Protein AF-A0A6A5VWK5-F1 (afdb_monomer_lite)

InterPro domains:
  IPR025676 Clr5 domain [PF14420] (45-96)

Radius of gyration: 34.52 Å; chains: 1; bounding bo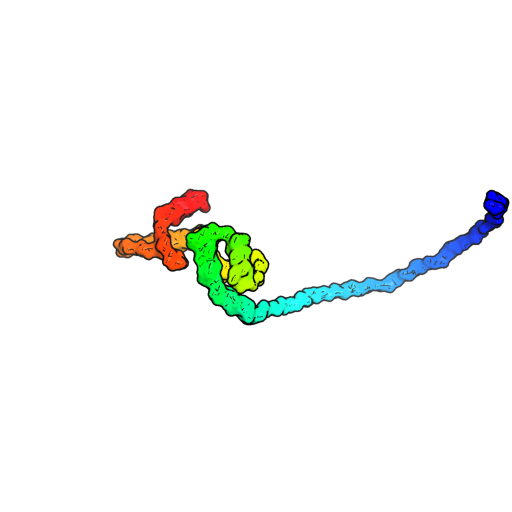x: 112×46×47 Å

Organism: NCBI:txid1392246

pLDDT: mean 76.25, std 20.93, range [29.39, 95.81]

Secondary structure (DSSP, 8-state):
------------------------------------PPPPHHHHHHHHHHHHHHHIIIIIS---HHHHHHHHHHHH-----HHHHHHHHHHTT--SS--HHHHHHHHHHHHHHHHTT-----EETTEE--HHHHHHHHHH--

Structure (mmCIF, N/CA/C/O backbone):
data_AF-A0A6A5VWK5-F1
#
_entry.id   AF-A0A6A5VWK5-F1
#
loop_
_atom_site.group_PDB
_atom_site.id
_atom_site.type_symbol
_atom_site.label_atom_id
_atom_site.label_alt_id
_atom_site.label_comp_id
_atom_site.label_asym_id
_atom_site.label_entity_id
_atom_site.label_seq_id
_atom_site.pdbx_PDB_ins_code
_atom_site.Cartn_x
_atom_site.Cartn_y
_atom_site.Cartn_z
_atom_site.occupancy
_atom_site.B_iso_or_equiv
_atom_site.auth_seq_id
_atom_site.auth_comp_id
_atom_site.auth_asym_id
_atom_site.auth_atom_id
_atom_site.pdbx_PDB_model_num
ATOM 1 N N . MET A 1 1 ? 81.342 -21.961 -24.469 1.00 43.97 1 MET A N 1
ATOM 2 C CA . MET A 1 1 ? 80.306 -21.025 -23.976 1.00 43.97 1 MET A CA 1
ATOM 3 C C . MET A 1 1 ? 79.461 -21.817 -22.991 1.00 43.97 1 MET A C 1
ATOM 5 O O . MET A 1 1 ? 78.724 -22.669 -23.454 1.00 43.97 1 MET A O 1
ATOM 9 N N . TYR A 1 2 ? 79.630 -21.759 -21.672 1.00 49.50 2 TYR A N 1
ATOM 10 C CA . TYR A 1 2 ? 80.018 -20.685 -20.745 1.00 49.50 2 TYR A CA 1
ATOM 11 C C . TYR A 1 2 ? 80.928 -21.205 -19.618 1.00 49.50 2 TYR A C 1
ATOM 13 O O . TYR A 1 2 ? 80.778 -22.358 -19.243 1.00 49.50 2 TYR A O 1
ATOM 21 N N . GLN A 1 3 ? 81.783 -20.330 -19.080 1.00 37.50 3 GLN A N 1
ATOM 22 C CA . GLN A 1 3 ? 82.262 -20.198 -17.684 1.00 37.50 3 GLN A CA 1
ATOM 23 C C . GLN A 1 3 ? 83.393 -19.147 -17.725 1.00 37.50 3 GLN A C 1
ATOM 25 O O . GLN A 1 3 ? 84.125 -19.118 -18.710 1.00 37.50 3 GLN A O 1
ATOM 30 N N . ASP A 1 4 ? 83.681 -18.292 -16.754 1.00 41.03 4 ASP A N 1
ATOM 31 C CA . ASP A 1 4 ? 82.997 -17.677 -15.612 1.00 41.03 4 ASP A CA 1
ATOM 32 C C . ASP A 1 4 ? 83.948 -16.541 -15.150 1.00 41.03 4 ASP A C 1
ATOM 34 O O . ASP A 1 4 ? 85.126 -16.550 -15.505 1.00 41.03 4 ASP A O 1
ATOM 38 N N . GLU A 1 5 ? 83.427 -15.598 -14.368 1.00 36.94 5 GLU A N 1
ATOM 39 C CA . GLU A 1 5 ? 84.128 -14.793 -13.357 1.00 36.94 5 GLU A CA 1
ATOM 40 C C . GLU A 1 5 ? 85.420 -14.008 -13.687 1.00 36.94 5 GLU A C 1
ATOM 42 O O . GLU A 1 5 ? 86.532 -14.527 -13.737 1.00 36.94 5 GLU A O 1
ATOM 47 N N . SER A 1 6 ? 85.307 -12.676 -13.613 1.00 38.78 6 SER A N 1
ATOM 48 C CA . SER A 1 6 ? 86.269 -11.892 -12.824 1.00 38.78 6 SER A CA 1
ATOM 49 C C . SER A 1 6 ? 85.577 -10.703 -12.147 1.00 38.78 6 SER A C 1
ATOM 51 O O . SER A 1 6 ? 85.239 -9.702 -12.780 1.00 38.78 6 SER A O 1
ATOM 53 N N . GLN A 1 7 ? 85.361 -10.847 -10.843 1.00 38.12 7 GLN A N 1
ATOM 54 C CA . GLN A 1 7 ? 84.978 -9.810 -9.885 1.00 38.12 7 GLN A CA 1
ATOM 55 C C . GLN A 1 7 ? 86.160 -8.873 -9.584 1.00 38.12 7 GLN A C 1
ATOM 57 O O . GLN A 1 7 ? 87.270 -9.364 -9.399 1.00 38.12 7 GLN A O 1
ATOM 62 N N . ASN A 1 8 ? 85.909 -7.564 -9.457 1.00 31.33 8 ASN A N 1
ATOM 63 C CA . ASN A 1 8 ? 86.275 -6.694 -8.312 1.00 31.33 8 ASN A CA 1
ATOM 64 C C . ASN A 1 8 ? 86.133 -5.220 -8.734 1.00 31.33 8 ASN A C 1
ATOM 66 O O . ASN A 1 8 ? 86.762 -4.783 -9.688 1.00 31.33 8 ASN A O 1
ATOM 70 N N . SER A 1 9 ? 85.153 -4.495 -8.196 1.00 35.88 9 SER A N 1
ATOM 71 C CA . SER A 1 9 ? 85.221 -3.700 -6.955 1.00 35.88 9 SER A CA 1
ATOM 72 C C . SER A 1 9 ? 85.8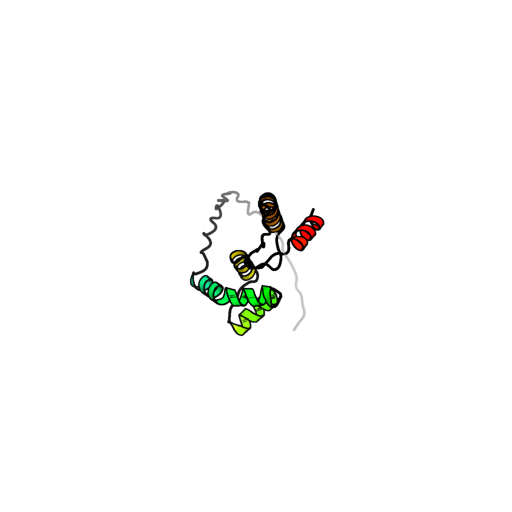51 -2.320 -7.167 1.00 35.88 9 SER A C 1
ATOM 74 O O . SER A 1 9 ? 86.927 -2.201 -7.736 1.00 35.88 9 SER A O 1
ATOM 76 N N . ILE A 1 10 ? 85.146 -1.272 -6.727 1.00 32.56 10 ILE A N 1
ATOM 77 C CA . ILE A 1 10 ? 85.652 -0.169 -5.894 1.00 32.56 10 ILE A CA 1
ATOM 78 C C . ILE A 1 10 ? 84.467 0.738 -5.511 1.00 32.56 10 ILE A C 1
ATOM 80 O O . ILE A 1 10 ? 83.496 0.902 -6.243 1.00 32.56 10 ILE A O 1
ATOM 84 N N . LEU A 1 11 ? 84.560 1.209 -4.273 1.00 30.64 11 LEU A N 1
ATOM 85 C CA . LEU A 1 11 ? 83.574 1.808 -3.378 1.00 30.64 11 LEU A CA 1
ATOM 86 C C . LEU A 1 11 ? 83.346 3.325 -3.558 1.00 30.64 11 LEU A C 1
ATOM 88 O O . LEU A 1 11 ? 84.231 4.013 -4.055 1.00 30.64 11 LEU A O 1
ATOM 92 N N . ARG A 1 12 ? 82.274 3.795 -2.878 1.00 31.12 12 ARG A N 1
ATOM 93 C CA . ARG A 1 12 ? 82.078 5.121 -2.222 1.00 31.12 12 ARG A CA 1
ATOM 94 C C . ARG A 1 12 ? 81.728 6.289 -3.166 1.00 31.12 12 ARG A C 1
ATOM 96 O O . ARG A 1 12 ? 82.173 6.320 -4.295 1.00 31.12 12 ARG A O 1
ATOM 103 N N . GLU A 1 13 ? 80.894 7.267 -2.807 1.00 31.06 13 GLU A N 1
ATOM 104 C CA . GLU A 1 13 ? 80.589 7.860 -1.499 1.00 31.06 13 GLU A CA 1
ATOM 105 C C . GLU A 1 13 ? 79.343 8.774 -1.603 1.00 31.06 13 GLU A C 1
ATOM 107 O O . GLU A 1 13 ? 79.024 9.245 -2.689 1.00 31.06 13 GLU A O 1
ATOM 112 N N . SER A 1 14 ? 78.712 9.022 -0.446 1.00 29.39 14 SER A N 1
ATOM 113 C CA . SER A 1 14 ? 78.008 10.243 0.013 1.00 29.39 14 SER A CA 1
ATOM 114 C C . SER A 1 14 ? 76.926 10.907 -0.858 1.00 29.39 14 SER A C 1
ATOM 116 O O . SER A 1 14 ? 77.153 11.310 -1.987 1.00 29.39 14 SER A O 1
ATOM 118 N N . SER A 1 15 ? 75.676 10.963 -0.391 1.00 36.78 15 SER A N 1
ATOM 119 C CA . SER A 1 15 ? 75.113 11.885 0.624 1.00 36.78 15 SER A CA 1
ATOM 120 C C . SER A 1 15 ? 74.707 13.236 0.028 1.00 36.78 15 SER A C 1
ATOM 122 O O . SER A 1 15 ? 75.434 13.832 -0.753 1.00 36.78 15 SER A O 1
ATOM 124 N N . ASP A 1 16 ? 73.539 13.692 0.477 1.00 37.72 16 ASP A N 1
ATOM 125 C CA . ASP A 1 16 ? 73.025 15.061 0.399 1.00 37.72 16 ASP A CA 1
ATOM 126 C C . ASP A 1 16 ? 72.266 15.434 -0.883 1.00 37.72 16 ASP A C 1
ATOM 128 O O . ASP A 1 16 ? 72.790 16.014 -1.827 1.00 37.72 16 ASP A O 1
ATOM 132 N N . ASN A 1 17 ? 70.946 15.225 -0.856 1.00 37.03 17 ASN A N 1
ATOM 133 C CA . ASN A 1 17 ? 70.060 16.282 -1.331 1.00 37.03 17 ASN A CA 1
ATOM 134 C C . ASN A 1 17 ? 68.872 16.442 -0.388 1.00 37.03 17 ASN A C 1
ATOM 136 O O . ASN A 1 17 ? 68.052 15.547 -0.184 1.00 37.03 17 ASN A O 1
ATOM 140 N N . ALA A 1 18 ? 68.885 17.606 0.246 1.00 41.66 18 ALA A N 1
ATOM 141 C CA . ALA A 1 18 ? 68.068 18.014 1.357 1.00 41.66 18 ALA A CA 1
ATOM 142 C C . ALA A 1 18 ? 66.607 18.266 0.963 1.00 41.66 18 ALA A C 1
ATOM 144 O O . ALA A 1 18 ? 66.292 18.814 -0.090 1.00 41.66 18 ALA A O 1
ATOM 145 N N . PHE A 1 19 ? 65.733 17.879 1.887 1.00 31.83 19 PHE A N 1
ATOM 146 C CA . PHE A 1 19 ? 64.635 18.679 2.423 1.00 31.83 19 PHE A CA 1
ATOM 147 C C . PHE A 1 19 ? 64.424 20.061 1.760 1.00 31.83 19 PHE A C 1
ATOM 149 O O . PHE A 1 19 ? 65.177 20.999 2.019 1.00 31.83 19 PHE A O 1
ATOM 156 N N . ILE A 1 20 ? 63.341 20.206 0.986 1.00 45.16 20 ILE A N 1
ATOM 157 C CA . ILE A 1 20 ? 62.641 21.489 0.846 1.00 45.16 20 ILE A CA 1
ATOM 158 C C . ILE A 1 20 ? 61.221 21.328 1.384 1.00 45.16 20 ILE A C 1
ATOM 160 O O . ILE A 1 20 ? 60.452 20.458 0.974 1.00 45.16 20 ILE A O 1
ATOM 164 N N . ASP A 1 21 ? 60.961 22.188 2.356 1.00 36.59 21 ASP A N 1
ATOM 165 C CA . ASP A 1 21 ? 59.770 22.365 3.163 1.00 36.59 21 ASP A CA 1
ATOM 166 C C . ASP A 1 21 ? 58.717 23.233 2.445 1.00 36.59 21 ASP A C 1
ATOM 168 O O . ASP A 1 21 ? 59.028 23.991 1.528 1.00 36.59 21 ASP A O 1
ATOM 172 N N . ALA A 1 22 ? 57.495 23.180 2.976 1.00 41.53 22 ALA A N 1
ATOM 173 C CA . ALA A 1 22 ? 56.416 24.162 2.855 1.00 41.53 22 ALA A CA 1
ATOM 174 C C . ALA A 1 22 ? 55.750 24.395 1.476 1.00 41.53 22 ALA A C 1
ATOM 176 O O . ALA A 1 22 ? 56.233 25.127 0.620 1.00 41.53 22 ALA A O 1
ATOM 177 N N . GLN A 1 23 ? 54.488 23.968 1.346 1.00 45.59 23 GLN A N 1
ATOM 178 C CA . GLN A 1 23 ? 53.357 24.822 1.743 1.00 45.59 23 GLN A CA 1
ATOM 179 C C . GLN A 1 23 ? 52.028 24.051 1.742 1.00 45.59 23 GLN A C 1
ATOM 181 O O . GLN A 1 23 ? 51.582 23.480 0.749 1.00 45.59 23 GLN A O 1
ATOM 186 N N . GLN A 1 24 ? 51.369 24.090 2.898 1.00 49.81 24 GLN A N 1
ATOM 187 C CA . GLN A 1 24 ? 49.964 23.759 3.081 1.00 49.81 24 GLN A CA 1
ATOM 188 C C . GLN A 1 24 ? 49.100 24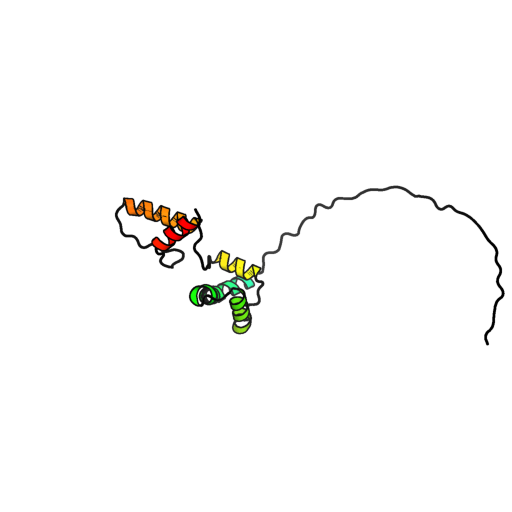.843 2.441 1.00 49.81 24 GLN A C 1
ATOM 190 O O . GLN A 1 24 ? 49.152 25.978 2.899 1.00 49.81 24 GLN A O 1
ATOM 195 N N . GLN A 1 25 ? 48.231 24.470 1.498 1.00 45.53 25 GLN A N 1
ATOM 196 C CA . GLN A 1 25 ? 46.891 25.055 1.359 1.00 45.53 25 GLN A CA 1
ATOM 197 C C . GLN A 1 25 ? 45.905 23.967 0.912 1.00 45.53 25 GLN A C 1
ATOM 199 O O . GLN A 1 25 ? 45.576 23.821 -0.262 1.00 45.53 25 GLN A O 1
ATOM 204 N N . ASN A 1 26 ? 45.413 23.186 1.878 1.00 41.62 26 ASN A N 1
ATOM 205 C CA . ASN A 1 26 ? 44.210 22.375 1.696 1.00 41.62 26 ASN A CA 1
ATOM 206 C C . ASN A 1 26 ? 43.005 23.325 1.634 1.00 41.62 26 ASN A C 1
ATOM 208 O O . ASN A 1 26 ? 42.374 23.630 2.648 1.00 41.62 26 ASN A O 1
ATOM 212 N N . VAL A 1 27 ? 42.692 23.816 0.433 1.00 51.41 27 VAL A N 1
ATOM 213 C CA . VAL A 1 27 ? 41.413 24.469 0.156 1.00 51.41 27 VAL A CA 1
ATOM 214 C C . VAL A 1 27 ? 40.343 23.391 0.292 1.00 51.41 27 VAL A C 1
ATOM 216 O O . VAL A 1 27 ? 40.151 22.553 -0.587 1.00 51.41 27 VAL A O 1
ATOM 219 N N . THR A 1 28 ? 39.667 23.375 1.437 1.00 52.34 28 THR A N 1
ATOM 220 C CA . THR A 1 28 ? 38.472 22.561 1.652 1.00 52.34 28 THR A CA 1
ATOM 221 C C . THR A 1 28 ? 37.385 23.071 0.716 1.00 52.34 28 THR A C 1
ATOM 223 O O . THR A 1 28 ? 36.614 23.976 1.035 1.00 52.34 28 THR A O 1
ATOM 226 N N . THR A 1 29 ? 37.324 22.494 -0.482 1.00 55.81 29 THR A N 1
ATOM 227 C CA . THR A 1 29 ? 36.184 22.667 -1.371 1.00 55.81 29 THR A CA 1
ATOM 228 C C . THR A 1 29 ? 34.958 22.150 -0.623 1.00 55.81 29 THR A C 1
ATOM 230 O O . THR A 1 29 ? 34.810 20.959 -0.332 1.00 55.81 29 THR A O 1
ATOM 233 N N . ARG A 1 30 ? 34.071 23.071 -0.231 1.00 53.81 30 ARG A N 1
ATOM 234 C CA . ARG A 1 30 ? 32.718 22.705 0.183 1.00 53.81 30 ARG A CA 1
ATOM 235 C C . ARG A 1 30 ? 32.142 21.919 -0.988 1.00 53.81 30 ARG A C 1
ATOM 237 O O . ARG A 1 30 ? 32.017 22.457 -2.082 1.00 53.81 30 ARG A O 1
ATOM 244 N N . ARG A 1 31 ? 31.884 20.627 -0.783 1.00 51.09 31 ARG A N 1
ATOM 245 C CA . ARG A 1 31 ? 31.278 19.759 -1.795 1.00 51.09 31 ARG A CA 1
ATOM 246 C C . ARG A 1 31 ? 29.874 20.279 -2.085 1.00 51.09 31 ARG A C 1
ATOM 248 O O . ARG A 1 31 ? 28.921 19.874 -1.424 1.00 51.09 31 ARG A O 1
ATOM 255 N N . ASP A 1 32 ? 29.760 21.168 -3.063 1.00 59.44 32 ASP A N 1
ATOM 256 C CA . ASP A 1 32 ? 28.507 21.449 -3.744 1.00 59.44 32 ASP A CA 1
ATOM 257 C C . ASP A 1 32 ? 28.066 20.151 -4.414 1.00 59.44 32 ASP A C 1
ATOM 259 O O . ASP A 1 32 ? 28.529 19.763 -5.486 1.00 59.44 32 ASP A O 1
ATOM 263 N N . THR A 1 33 ? 27.202 19.404 -3.731 1.00 64.56 33 THR A N 1
ATOM 264 C CA . THR A 1 33 ? 26.542 18.261 -4.349 1.00 64.56 33 THR A CA 1
ATOM 265 C C . THR A 1 33 ? 25.616 18.806 -5.434 1.00 64.56 33 THR A C 1
ATOM 267 O O . THR A 1 33 ? 24.718 19.589 -5.101 1.00 64.56 33 THR A O 1
ATOM 270 N N . PRO A 1 34 ? 25.770 18.410 -6.710 1.00 60.00 34 PRO A N 1
ATOM 271 C CA . PRO A 1 34 ? 24.881 18.879 -7.756 1.00 60.00 34 PRO A CA 1
ATOM 272 C C . PRO A 1 34 ? 23.442 18.498 -7.405 1.00 60.00 34 PRO A C 1
ATOM 274 O O . PRO A 1 34 ? 23.142 17.366 -7.010 1.00 60.00 34 PRO A O 1
ATOM 277 N N . LYS A 1 35 ? 22.545 19.478 -7.529 1.00 59.34 35 LYS A N 1
ATOM 278 C CA . LYS A 1 35 ? 21.109 19.344 -7.275 1.00 59.34 35 LYS A CA 1
ATOM 279 C C . LYS A 1 35 ? 20.587 18.181 -8.125 1.00 59.34 35 LYS A C 1
ATOM 281 O O . LYS A 1 35 ? 20.512 18.286 -9.345 1.00 59.34 35 LYS A O 1
ATOM 286 N N . ARG A 1 36 ? 20.286 17.048 -7.480 1.00 62.31 36 ARG A N 1
ATOM 287 C CA . ARG A 1 36 ? 19.893 15.786 -8.127 1.00 62.31 36 ARG A CA 1
ATOM 288 C C . ARG A 1 36 ? 18.742 16.047 -9.105 1.00 62.31 36 ARG A C 1
ATOM 290 O O . ARG A 1 36 ? 17.619 16.312 -8.671 1.00 62.31 36 ARG A O 1
ATOM 297 N N . GLN A 1 37 ? 19.031 16.008 -10.407 1.00 64.62 37 GLN A N 1
ATOM 298 C CA . GLN A 1 37 ? 18.024 16.230 -11.442 1.00 64.62 37 GLN A CA 1
ATOM 299 C C . GLN A 1 37 ? 16.894 15.211 -11.249 1.00 64.62 37 GLN A C 1
ATOM 301 O O . GLN A 1 37 ? 17.130 14.014 -11.056 1.00 64.62 37 GLN A O 1
ATOM 306 N N . ARG A 1 38 ? 15.654 15.708 -11.192 1.00 64.25 38 ARG A N 1
ATOM 307 C CA . ARG A 1 38 ? 14.471 14.861 -11.010 1.00 64.25 38 ARG A CA 1
ATOM 308 C C . ARG A 1 38 ? 14.354 13.936 -12.220 1.00 64.25 38 ARG A C 1
ATOM 310 O O . ARG A 1 38 ? 14.576 14.374 -13.344 1.00 64.25 38 ARG A O 1
ATOM 317 N N . ALA A 1 39 ? 14.009 12.671 -11.977 1.00 63.94 39 ALA A N 1
ATOM 318 C CA . ALA A 1 39 ? 13.800 11.703 -13.048 1.00 63.94 39 ALA A CA 1
ATOM 319 C C . ALA A 1 39 ? 12.820 12.269 -14.100 1.00 63.94 39 ALA A C 1
ATOM 321 O O . ALA A 1 39 ? 11.867 12.960 -13.720 1.00 63.94 39 ALA A O 1
ATOM 322 N N . PRO A 1 40 ? 13.040 12.000 -15.397 1.00 64.81 40 PRO A N 1
ATOM 323 C CA . PRO A 1 40 ? 12.225 12.562 -16.467 1.00 64.81 40 PRO A CA 1
ATOM 324 C C . PRO A 1 40 ? 10.744 12.200 -16.295 1.00 64.81 40 PRO A C 1
ATOM 326 O O . PRO A 1 40 ? 10.405 11.080 -15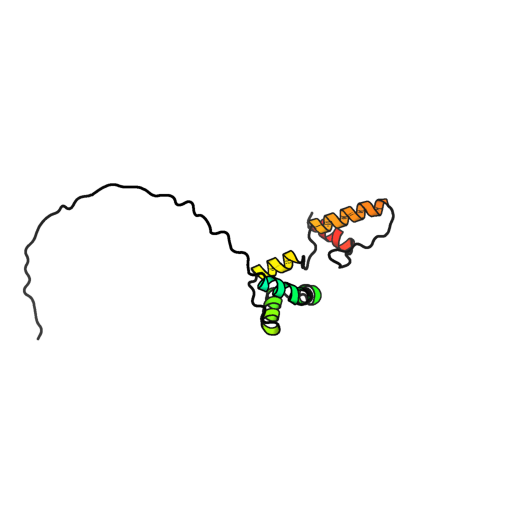.909 1.00 64.81 40 PRO A O 1
ATOM 329 N N . LYS A 1 41 ? 9.853 13.147 -16.622 1.00 62.62 41 LYS A N 1
ATOM 330 C CA . LYS A 1 41 ? 8.387 13.029 -16.481 1.00 62.62 41 LYS A CA 1
ATOM 331 C C . LYS A 1 41 ? 7.817 11.783 -17.179 1.00 62.62 41 LYS A C 1
ATOM 333 O O . LYS A 1 41 ? 6.915 11.151 -16.640 1.00 62.62 41 LYS A O 1
ATOM 338 N N . ARG A 1 42 ? 8.427 11.381 -18.303 1.00 60.69 42 ARG A N 1
ATOM 339 C CA . ARG A 1 42 ? 8.103 10.165 -19.073 1.00 60.69 42 ARG A CA 1
ATOM 340 C C . ARG A 1 42 ? 8.139 8.889 -18.222 1.00 60.69 42 ARG A C 1
ATOM 342 O O . ARG A 1 42 ? 7.297 8.018 -18.394 1.00 60.69 42 ARG A O 1
ATOM 349 N N . ASN A 1 43 ? 9.050 8.800 -17.250 1.00 77.00 43 ASN A N 1
ATOM 350 C CA . ASN A 1 43 ? 9.118 7.629 -16.376 1.00 77.00 43 ASN A CA 1
ATOM 351 C C . ASN A 1 43 ? 7.925 7.577 -15.416 1.00 77.00 43 ASN A C 1
ATOM 353 O O . ASN A 1 43 ? 7.478 6.490 -15.078 1.00 77.00 43 ASN A O 1
ATOM 357 N N . GLN A 1 44 ? 7.401 8.726 -14.972 1.00 85.44 44 GLN A N 1
ATOM 358 C CA . GLN A 1 44 ? 6.292 8.769 -14.015 1.00 85.44 44 GLN A CA 1
ATOM 359 C C . GLN A 1 44 ? 4.962 8.341 -14.643 1.00 85.44 44 GLN A C 1
ATOM 361 O O . GLN A 1 44 ? 4.216 7.600 -14.010 1.00 85.44 44 GLN A O 1
ATOM 366 N N . GLU A 1 45 ? 4.694 8.770 -15.873 1.00 88.75 45 GLU A N 1
ATOM 367 C CA . GLU A 1 45 ? 3.507 8.363 -16.634 1.00 88.75 45 GLU A CA 1
ATOM 368 C C . GLU A 1 45 ? 3.481 6.847 -16.854 1.00 88.75 45 GLU A C 1
ATOM 370 O O . GLU A 1 45 ? 2.464 6.196 -16.627 1.00 88.75 45 GLU A O 1
ATOM 375 N N . PHE A 1 46 ? 4.641 6.264 -17.166 1.00 89.00 46 PHE A N 1
ATOM 376 C CA . PHE A 1 46 ? 4.781 4.823 -17.334 1.00 89.00 46 PHE A CA 1
ATOM 377 C C . PHE A 1 46 ? 4.486 4.041 -16.038 1.00 89.00 46 PHE A C 1
ATOM 379 O O . PHE A 1 46 ? 3.841 2.994 -16.083 1.00 89.00 46 PHE A O 1
ATOM 386 N N . TRP A 1 47 ? 4.868 4.564 -14.864 1.00 92.56 47 TRP A N 1
ATOM 387 C CA . TRP A 1 47 ? 4.457 3.980 -13.577 1.00 92.56 47 TRP A CA 1
ATOM 388 C C . TRP A 1 47 ? 2.949 4.088 -13.349 1.00 92.56 47 TRP A C 1
ATOM 390 O O . TRP A 1 47 ? 2.332 3.142 -12.869 1.00 92.56 47 TRP A O 1
ATOM 400 N N . GLU A 1 48 ? 2.351 5.234 -13.665 1.00 93.19 48 GLU A N 1
ATOM 401 C CA . GLU A 1 48 ? 0.923 5.476 -13.440 1.00 93.19 48 GLU A CA 1
ATOM 402 C C . GLU A 1 48 ? 0.042 4.600 -14.330 1.00 93.19 48 GLU A C 1
ATOM 404 O O . GLU A 1 48 ? -0.926 4.029 -13.831 1.00 93.19 48 GLU A O 1
ATOM 409 N N . GLN A 1 49 ? 0.438 4.390 -15.588 1.00 94.31 49 GLN A N 1
ATOM 410 C CA . GLN A 1 49 ? -0.223 3.461 -16.506 1.00 94.31 49 GLN A CA 1
ATOM 411 C C . GLN A 1 49 ? -0.286 2.032 -15.946 1.00 94.31 49 GLN A C 1
ATOM 413 O O . GLN A 1 49 ? -1.286 1.335 -16.106 1.00 94.31 49 GLN A O 1
ATOM 418 N N . HIS A 1 50 ? 0.768 1.602 -15.252 1.00 94.62 50 HIS A N 1
ATOM 419 C CA . HIS A 1 50 ? 0.887 0.243 -14.726 1.00 94.62 50 HIS A CA 1
ATOM 420 C C . HIS A 1 50 ? 0.494 0.107 -13.251 1.00 94.62 50 HIS A C 1
ATOM 422 O O . HIS A 1 50 ? 0.549 -0.995 -12.699 1.00 94.62 50 HIS A O 1
ATOM 428 N N . ARG A 1 51 ? 0.063 1.197 -12.603 1.00 94.75 51 ARG A N 1
ATOM 429 C CA . ARG A 1 51 ? -0.315 1.203 -11.185 1.00 94.75 51 ARG A CA 1
ATOM 430 C C . ARG A 1 51 ? -1.329 0.109 -10.861 1.00 94.75 51 ARG A C 1
ATOM 432 O O . ARG A 1 51 ? -1.113 -0.641 -9.917 1.00 94.75 51 ARG A O 1
ATOM 439 N N . SER A 1 52 ? -2.410 0.016 -11.634 1.00 94.25 52 SER A N 1
ATOM 440 C CA . SER A 1 52 ? -3.504 -0.928 -11.376 1.00 94.25 52 SER A CA 1
ATOM 441 C C . SER A 1 52 ? -3.043 -2.384 -11.474 1.00 94.25 52 SER A C 1
ATOM 443 O O . SER A 1 52 ? -3.485 -3.233 -10.706 1.00 94.25 52 SER A O 1
ATOM 445 N N . VAL A 1 53 ? -2.109 -2.673 -12.386 1.00 95.56 53 VAL A N 1
ATOM 446 C CA . VAL A 1 53 ? -1.523 -4.012 -12.539 1.00 95.56 53 VAL A CA 1
ATOM 447 C C . VAL A 1 53 ? -0.655 -4.348 -11.328 1.00 95.56 53 VAL A C 1
ATOM 449 O O . VAL A 1 53 ? -0.817 -5.416 -10.744 1.00 95.56 53 VAL A O 1
ATOM 452 N N . ILE A 1 54 ? 0.206 -3.416 -10.905 1.00 94.88 54 ILE A N 1
ATOM 453 C CA . ILE A 1 54 ? 1.049 -3.570 -9.709 1.00 94.88 54 ILE A CA 1
ATOM 454 C C . ILE A 1 54 ? 0.183 -3.756 -8.454 1.00 94.88 54 ILE A C 1
ATOM 456 O O . ILE A 1 54 ? 0.486 -4.608 -7.620 1.00 94.88 54 ILE A O 1
ATOM 460 N N . GLU A 1 55 ? -0.894 -2.980 -8.319 1.00 94.25 55 GLU A N 1
ATOM 461 C CA . GLU A 1 55 ? -1.835 -3.062 -7.200 1.00 94.25 55 GLU A CA 1
ATOM 462 C C . GLU A 1 55 ? -2.509 -4.433 -7.127 1.00 94.25 55 GLU A C 1
ATOM 464 O O . GLU A 1 55 ? -2.457 -5.071 -6.076 1.00 94.25 55 GLU A O 1
ATOM 469 N N . ARG A 1 56 ? -3.044 -4.916 -8.253 1.00 94.56 56 ARG A N 1
ATOM 470 C CA . ARG A 1 56 ? -3.685 -6.231 -8.361 1.00 94.56 56 ARG A CA 1
ATOM 471 C C . ARG A 1 56 ? -2.719 -7.366 -8.023 1.00 94.56 56 ARG A C 1
ATOM 473 O O . ARG A 1 56 ? -3.023 -8.195 -7.172 1.00 94.56 56 ARG A O 1
ATOM 480 N N . LEU A 1 57 ? -1.532 -7.380 -8.634 1.00 95.31 57 LEU A N 1
ATOM 481 C CA . LEU A 1 57 ? -0.537 -8.433 -8.391 1.00 95.31 57 LEU A CA 1
ATOM 482 C C . LEU A 1 57 ? -0.098 -8.472 -6.923 1.00 95.31 57 LEU A C 1
ATOM 484 O O . LEU A 1 57 ? 0.085 -9.542 -6.352 1.00 95.31 57 LEU A O 1
ATOM 488 N N . TYR A 1 58 ? 0.078 -7.304 -6.306 1.00 94.44 58 TYR A N 1
ATOM 489 C CA . TYR A 1 58 ? 0.604 -7.218 -4.951 1.00 94.44 58 TYR A CA 1
ATOM 490 C C . TYR A 1 58 ? -0.450 -7.415 -3.856 1.00 94.44 58 TYR A C 1
ATOM 492 O O . TYR A 1 58 ? -0.134 -7.993 -2.819 1.00 94.44 58 TYR A O 1
ATOM 500 N N . LEU A 1 59 ? -1.667 -6.888 -4.026 1.00 90.12 59 LEU A N 1
ATOM 501 C CA . LEU A 1 59 ? -2.715 -6.943 -2.999 1.00 90.12 59 LEU A CA 1
ATOM 502 C C . LEU A 1 59 ? -3.717 -8.071 -3.211 1.00 90.12 59 LEU A C 1
ATOM 504 O O . LEU A 1 59 ? -4.198 -8.610 -2.218 1.00 90.12 59 LEU A O 1
ATOM 508 N N . ASP A 1 60 ? -4.069 -8.375 -4.459 1.00 88.50 60 ASP A N 1
ATOM 509 C CA . ASP A 1 60 ? -5.159 -9.305 -4.762 1.00 88.50 60 ASP A CA 1
ATOM 510 C C . ASP A 1 60 ? -4.620 -10.705 -5.084 1.00 88.50 60 ASP A C 1
ATOM 512 O O . ASP A 1 60 ? -5.197 -11.694 -4.646 1.00 88.50 60 ASP A O 1
ATOM 516 N N . GLU A 1 61 ? -3.474 -10.800 -5.768 1.00 91.19 61 GLU A N 1
ATOM 517 C CA . GLU A 1 61 ? -2.759 -12.071 -5.994 1.00 91.19 61 GLU A CA 1
ATOM 518 C C . GLU A 1 61 ? -1.719 -12.392 -4.900 1.00 91.19 61 GLU A C 1
ATOM 520 O O . GLU A 1 61 ? -1.006 -13.384 -5.005 1.00 91.19 61 GLU A O 1
ATOM 525 N N . ASP A 1 62 ? -1.605 -11.541 -3.872 1.00 91.25 62 ASP A N 1
ATOM 526 C CA . ASP A 1 62 ? -0.669 -11.648 -2.737 1.00 91.25 62 ASP A CA 1
ATOM 527 C C . ASP A 1 62 ? 0.808 -11.905 -3.109 1.00 91.25 62 ASP A C 1
ATOM 529 O O . ASP A 1 62 ? 1.607 -12.353 -2.284 1.00 91.25 62 ASP A O 1
ATOM 533 N N . ARG A 1 63 ? 1.232 -11.542 -4.323 1.00 92.31 63 ARG A N 1
ATOM 534 C CA . ARG A 1 63 ? 2.602 -11.801 -4.784 1.00 92.31 63 ARG A CA 1
ATOM 535 C C . ARG A 1 63 ? 3.642 -11.025 -3.990 1.00 92.31 63 ARG A C 1
ATOM 537 O O . ARG A 1 63 ? 3.384 -9.944 -3.436 1.00 92.31 63 ARG A O 1
ATOM 544 N N . GLU A 1 64 ? 4.852 -11.564 -3.939 1.00 94.06 64 GLU A N 1
ATOM 545 C CA . GLU A 1 64 ? 5.982 -10.838 -3.373 1.00 94.06 64 GLU A CA 1
ATOM 546 C C . GLU A 1 64 ? 6.461 -9.735 -4.315 1.00 94.06 64 GLU A C 1
ATOM 548 O O . GLU A 1 64 ? 6.305 -9.798 -5.532 1.00 94.06 64 GLU A O 1
ATOM 553 N N . LEU A 1 65 ? 7.112 -8.707 -3.761 1.00 94.44 65 LEU A N 1
ATOM 554 C CA . LEU A 1 65 ? 7.595 -7.579 -4.558 1.00 94.44 65 LEU A CA 1
ATOM 555 C C . LEU A 1 65 ? 8.518 -8.019 -5.705 1.00 94.44 65 LEU A C 1
ATOM 557 O O . LEU A 1 65 ? 8.456 -7.443 -6.785 1.00 94.44 65 LEU A O 1
ATOM 561 N N . LYS A 1 66 ? 9.365 -9.026 -5.467 1.00 94.31 66 LYS A N 1
ATOM 562 C CA . LYS A 1 66 ? 10.283 -9.550 -6.480 1.00 94.31 66 LYS A CA 1
ATOM 563 C C . LYS A 1 66 ? 9.521 -10.193 -7.641 1.00 94.31 66 LYS A C 1
ATOM 565 O O . LYS A 1 66 ? 9.809 -9.891 -8.788 1.00 94.31 66 LYS A O 1
ATOM 570 N N . GLU A 1 67 ? 8.497 -10.986 -7.345 1.00 95.38 67 GLU A N 1
ATOM 571 C CA . GLU A 1 67 ? 7.652 -11.601 -8.372 1.00 95.38 67 GLU A CA 1
ATOM 572 C C . GLU A 1 67 ? 6.860 -10.559 -9.164 1.00 95.38 67 GLU A C 1
ATOM 574 O O . GLU A 1 67 ? 6.722 -10.680 -10.378 1.00 95.38 67 GLU A O 1
ATOM 579 N N . VAL A 1 68 ? 6.367 -9.509 -8.495 1.00 95.62 68 VAL A N 1
ATOM 580 C CA . VAL A 1 68 ? 5.717 -8.379 -9.172 1.00 95.62 68 VAL A CA 1
ATOM 581 C C . VAL A 1 68 ? 6.693 -7.717 -10.144 1.00 95.62 68 VAL A C 1
ATOM 583 O O . VAL A 1 68 ? 6.318 -7.440 -11.277 1.00 95.62 68 VAL A O 1
ATOM 586 N N . MET A 1 69 ? 7.943 -7.487 -9.733 1.00 94.81 69 MET A N 1
ATOM 587 C CA . MET A 1 69 ? 8.972 -6.912 -10.604 1.00 94.81 69 MET A CA 1
ATOM 588 C C . MET A 1 69 ? 9.265 -7.806 -11.810 1.00 94.81 69 MET A C 1
ATOM 590 O O . MET A 1 69 ? 9.203 -7.322 -12.937 1.00 94.81 69 MET A O 1
ATOM 594 N N . ASP A 1 70 ? 9.499 -9.100 -11.583 1.00 95.81 70 ASP A N 1
ATOM 595 C CA . ASP A 1 70 ? 9.778 -10.067 -12.648 1.00 95.81 70 ASP A CA 1
ATOM 596 C C . ASP A 1 70 ? 8.606 -10.156 -13.641 1.00 95.81 70 ASP A C 1
ATOM 598 O O . ASP A 1 70 ? 8.803 -10.212 -14.856 1.00 95.81 70 ASP A O 1
ATOM 602 N N . PHE A 1 71 ? 7.365 -10.126 -13.142 1.00 95.81 71 PHE A N 1
ATOM 603 C CA . PHE A 1 71 ? 6.167 -10.107 -13.980 1.00 95.81 71 PHE A CA 1
ATOM 604 C C . PHE A 1 71 ? 6.081 -8.826 -14.818 1.00 95.81 71 PHE A C 1
ATOM 606 O O . PHE A 1 71 ? 5.826 -8.881 -16.023 1.00 95.81 71 PHE A O 1
ATOM 613 N N . MET A 1 72 ? 6.293 -7.671 -14.189 1.00 94.31 72 MET A N 1
ATOM 614 C CA . MET A 1 72 ? 6.213 -6.365 -14.840 1.00 94.31 72 MET A CA 1
ATOM 615 C C . MET A 1 72 ? 7.302 -6.179 -15.900 1.00 94.31 72 MET A C 1
ATOM 617 O O . MET A 1 72 ? 7.032 -5.622 -16.965 1.00 94.31 72 MET A O 1
ATOM 621 N N . GLU A 1 73 ? 8.503 -6.695 -15.655 1.00 93.94 73 GLU A N 1
ATOM 622 C CA . GLU A 1 73 ? 9.589 -6.710 -16.630 1.00 93.94 73 GLU A CA 1
ATOM 623 C C . GLU A 1 73 ? 9.248 -7.610 -17.824 1.00 93.94 73 GLU A C 1
ATOM 625 O O . GLU A 1 73 ? 9.266 -7.149 -18.964 1.00 93.94 73 GLU A O 1
ATOM 630 N N . ARG A 1 74 ? 8.839 -8.862 -17.581 1.00 94.12 74 ARG A N 1
ATOM 631 C CA . ARG A 1 74 ? 8.563 -9.835 -18.655 1.00 94.12 74 ARG A CA 1
ATOM 632 C C . ARG A 1 74 ? 7.343 -9.487 -19.503 1.00 94.12 74 ARG A C 1
ATOM 634 O O . ARG A 1 74 ? 7.355 -9.721 -20.708 1.00 94.12 74 ARG A O 1
ATOM 641 N N . ARG A 1 75 ? 6.262 -8.991 -18.890 1.00 94.31 75 ARG A N 1
ATOM 642 C CA . ARG A 1 75 ? 4.977 -8.786 -19.581 1.00 94.31 75 ARG A CA 1
ATOM 643 C C . ARG A 1 75 ? 4.794 -7.373 -20.121 1.00 94.31 75 ARG A C 1
ATOM 645 O O . ARG A 1 75 ? 4.116 -7.207 -21.131 1.00 94.31 75 ARG A O 1
ATOM 652 N N . HIS A 1 76 ? 5.366 -6.381 -19.444 1.00 89.38 76 HIS A N 1
ATOM 653 C CA . HIS A 1 76 ? 5.140 -4.965 -19.735 1.00 89.38 76 HIS A CA 1
ATOM 654 C C . HIS A 1 76 ? 6.429 -4.194 -20.051 1.00 89.38 76 HIS A C 1
ATOM 656 O O . HIS A 1 76 ? 6.356 -3.017 -20.394 1.00 89.38 76 HIS A O 1
ATOM 662 N N . GLY A 1 77 ? 7.608 -4.819 -19.938 1.00 88.75 77 GLY A N 1
ATOM 663 C CA . GLY A 1 77 ? 8.892 -4.150 -20.162 1.00 88.75 77 GLY A CA 1
ATOM 664 C C . GLY A 1 77 ? 9.233 -3.101 -19.098 1.00 88.75 77 GLY A C 1
ATOM 665 O O . GLY A 1 77 ? 10.094 -2.251 -19.323 1.00 88.75 77 GLY A O 1
ATOM 666 N N . LEU A 1 78 ? 8.560 -3.121 -17.938 1.00 88.62 78 LEU A N 1
ATOM 667 C CA . LEU A 1 78 ? 8.800 -2.165 -16.856 1.00 88.62 78 LEU A CA 1
ATOM 668 C C . LEU A 1 78 ? 10.001 -2.585 -16.012 1.00 88.62 78 LEU A C 1
ATOM 670 O O . LEU A 1 78 ? 9.878 -3.218 -14.962 1.00 88.62 78 LEU A O 1
ATOM 674 N N . VAL A 1 79 ? 11.172 -2.149 -16.467 1.00 88.75 79 VAL A N 1
ATOM 675 C CA . VAL A 1 79 ? 12.434 -2.307 -15.747 1.00 88.75 79 VAL A CA 1
ATOM 676 C C . VAL A 1 79 ? 12.557 -1.213 -14.687 1.00 88.75 79 VAL A C 1
ATOM 678 O O . VAL A 1 79 ? 12.553 -0.015 -14.980 1.00 88.75 79 VAL A O 1
ATOM 681 N N . GLY A 1 80 ? 12.682 -1.616 -13.425 1.00 88.81 80 GLY A N 1
ATOM 682 C CA . GLY A 1 80 ? 12.852 -0.690 -12.311 1.00 88.81 80 GLY A CA 1
ATOM 683 C C . GLY A 1 80 ? 13.554 -1.340 -11.129 1.00 88.81 80 GLY A C 1
ATOM 684 O O . GLY A 1 80 ? 13.423 -2.531 -10.883 1.00 88.81 80 GLY A O 1
ATOM 685 N N . SER A 1 81 ? 14.290 -0.546 -10.357 1.00 92.12 81 SER A N 1
ATOM 686 C CA . SER A 1 81 ? 14.918 -1.018 -9.119 1.00 92.12 81 SER A CA 1
ATOM 687 C C . SER A 1 81 ? 13.879 -1.279 -8.023 1.00 92.12 81 SER A C 1
ATOM 689 O O . SER A 1 81 ? 12.857 -0.593 -7.935 1.00 92.12 81 SER A O 1
ATOM 691 N N . ILE A 1 82 ? 14.201 -2.180 -7.087 1.00 93.56 82 ILE A N 1
ATOM 692 C CA . ILE A 1 82 ? 13.375 -2.466 -5.895 1.00 93.56 82 ILE A CA 1
ATOM 693 C C . ILE A 1 82 ? 12.990 -1.173 -5.162 1.00 93.56 82 ILE A C 1
ATOM 695 O O . ILE A 1 82 ? 11.858 -1.007 -4.703 1.00 93.56 82 ILE A O 1
ATOM 699 N N . LYS A 1 83 ? 13.932 -0.227 -5.054 1.00 93.75 83 LYS A N 1
ATOM 700 C CA . LYS A 1 83 ? 13.701 1.061 -4.395 1.00 93.75 83 LYS A CA 1
ATOM 701 C C . LYS A 1 83 ? 12.628 1.875 -5.116 1.00 93.75 83 LYS A C 1
ATOM 703 O O . LYS A 1 83 ? 11.767 2.430 -4.443 1.00 93.75 83 LYS A O 1
ATOM 708 N N . GLN A 1 84 ? 12.649 1.921 -6.449 1.00 93.12 84 GLN A N 1
ATOM 709 C CA . GLN A 1 84 ? 11.634 2.631 -7.232 1.00 93.12 84 GLN A CA 1
ATOM 710 C C . GLN A 1 84 ? 10.252 2.019 -7.026 1.00 93.12 84 GLN A C 1
ATOM 712 O O . GLN A 1 84 ? 9.333 2.760 -6.687 1.00 93.12 84 GLN A O 1
ATOM 717 N N . TYR A 1 85 ? 10.119 0.693 -7.113 1.00 94.94 85 TYR A N 1
ATOM 718 C CA . TYR A 1 85 ? 8.844 0.025 -6.843 1.00 94.94 85 TYR A CA 1
ATOM 719 C C . TYR A 1 85 ? 8.330 0.333 -5.430 1.00 94.94 85 TYR A C 1
ATOM 721 O O . TYR A 1 85 ? 7.205 0.803 -5.272 1.00 94.94 85 TYR A O 1
ATOM 729 N N . LYS A 1 86 ? 9.171 0.191 -4.394 1.00 94.31 86 LYS A N 1
ATOM 730 C CA . LYS A 1 86 ? 8.793 0.542 -3.009 1.00 94.31 86 LYS A CA 1
ATOM 731 C C . LYS A 1 86 ? 8.363 2.005 -2.873 1.00 94.31 86 LYS A C 1
ATOM 733 O O . LYS A 1 86 ? 7.408 2.301 -2.150 1.00 94.31 86 LYS A O 1
ATOM 738 N N . THR A 1 87 ? 9.055 2.925 -3.548 1.00 94.00 87 THR A N 1
ATOM 739 C CA . THR A 1 87 ? 8.697 4.348 -3.571 1.00 94.00 87 THR A CA 1
ATOM 740 C C . THR A 1 87 ? 7.338 4.567 -4.233 1.00 94.00 87 THR A C 1
ATOM 742 O O . THR A 1 87 ? 6.510 5.266 -3.652 1.00 94.00 87 THR A O 1
ATOM 745 N N . GLN A 1 88 ? 7.072 3.945 -5.383 1.00 94.31 88 GLN A N 1
ATOM 746 C CA . GLN A 1 88 ? 5.790 4.086 -6.079 1.00 94.31 88 GLN A CA 1
ATOM 747 C C . GLN A 1 88 ? 4.639 3.474 -5.277 1.00 94.31 88 GLN A C 1
ATOM 749 O O . GLN A 1 88 ? 3.632 4.134 -5.045 1.00 94.31 88 GLN A O 1
ATOM 754 N N . MET A 1 89 ? 4.817 2.275 -4.722 1.00 93.81 89 MET A N 1
ATOM 755 C CA . MET A 1 89 ? 3.808 1.644 -3.863 1.00 93.81 89 MET A CA 1
ATOM 756 C C . MET A 1 89 ? 3.515 2.478 -2.614 1.00 93.81 89 MET A C 1
ATOM 758 O O . MET A 1 89 ? 2.363 2.622 -2.212 1.00 93.81 89 MET A O 1
ATOM 762 N N . THR A 1 90 ? 4.542 3.101 -2.028 1.00 92.56 90 THR A N 1
ATOM 763 C CA . THR A 1 90 ? 4.359 4.046 -0.919 1.00 92.56 90 THR A CA 1
ATOM 764 C C . THR A 1 90 ? 3.579 5.281 -1.360 1.00 92.56 90 THR A C 1
ATOM 766 O O . THR A 1 90 ? 2.664 5.688 -0.646 1.00 92.56 90 THR A O 1
ATOM 769 N N . LYS A 1 91 ? 3.906 5.849 -2.529 1.00 92.69 91 LYS A N 1
ATOM 770 C CA . LYS A 1 91 ? 3.208 7.002 -3.117 1.00 92.69 91 LYS A CA 1
ATOM 771 C C . LYS A 1 91 ? 1.727 6.698 -3.362 1.00 92.69 91 LYS A C 1
ATOM 773 O O . LYS A 1 91 ? 0.883 7.539 -3.082 1.00 92.69 91 LYS A O 1
ATOM 778 N N . TRP A 1 92 ? 1.408 5.496 -3.832 1.00 93.19 92 TRP A N 1
ATOM 779 C CA . TRP A 1 92 ? 0.036 5.050 -4.094 1.00 93.19 92 TRP A CA 1
ATOM 780 C C . TRP A 1 92 ? -0.680 4.481 -2.865 1.00 93.19 92 TRP A C 1
ATOM 782 O O . TRP A 1 92 ? -1.831 4.070 -2.959 1.00 93.19 92 TRP A O 1
ATOM 792 N N . ASN A 1 93 ? -0.011 4.459 -1.711 1.00 90.00 93 ASN A N 1
ATOM 793 C CA . ASN A 1 93 ? -0.496 3.853 -0.474 1.00 90.00 93 ASN A CA 1
ATOM 794 C C . ASN A 1 93 ? -0.908 2.368 -0.610 1.00 90.00 93 ASN A C 1
ATOM 796 O O . ASN A 1 93 ? -1.758 1.865 0.131 1.00 90.00 93 ASN A O 1
ATOM 800 N N . ILE A 1 94 ? -0.255 1.647 -1.522 1.00 90.62 94 ILE A N 1
ATOM 801 C CA . ILE A 1 94 ? -0.400 0.204 -1.717 1.00 90.62 94 ILE A CA 1
ATOM 802 C C . ILE A 1 94 ? 0.412 -0.494 -0.628 1.00 90.62 94 ILE A C 1
ATOM 804 O O . ILE A 1 94 ? 1.645 -0.471 -0.635 1.00 90.62 94 ILE A O 1
ATOM 808 N N . ARG A 1 95 ? -0.267 -1.093 0.354 1.00 87.94 95 ARG A N 1
ATOM 809 C CA . ARG A 1 95 ? 0.379 -1.913 1.392 1.00 87.94 95 ARG A CA 1
ATOM 810 C C . ARG A 1 95 ? -0.537 -3.065 1.779 1.00 87.94 95 ARG A C 1
ATOM 812 O O . ARG A 1 95 ? -1.731 -2.834 1.933 1.00 87.94 95 ARG A O 1
ATOM 819 N N . LYS A 1 96 ? 0.047 -4.242 2.025 1.00 84.38 96 LYS A N 1
ATOM 820 C CA . LYS A 1 96 ? -0.684 -5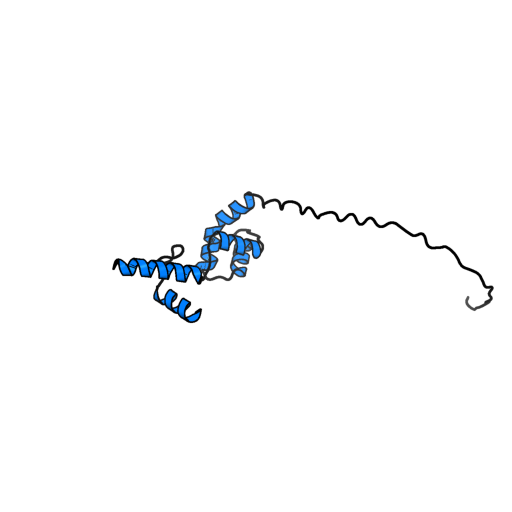.443 2.465 1.00 84.38 96 LYS A CA 1
ATOM 821 C C . LYS A 1 96 ? -1.332 -5.272 3.841 1.00 84.38 96 LYS A C 1
ATOM 823 O O . LYS A 1 96 ? -2.415 -5.784 4.086 1.00 84.38 96 LYS A O 1
ATOM 828 N N . TYR A 1 97 ? -0.683 -4.518 4.730 1.00 84.75 97 TYR A N 1
ATOM 829 C CA . TYR A 1 97 ? -1.074 -4.445 6.137 1.00 84.75 97 TYR A CA 1
ATOM 830 C C . TYR A 1 97 ? -1.439 -3.033 6.596 1.00 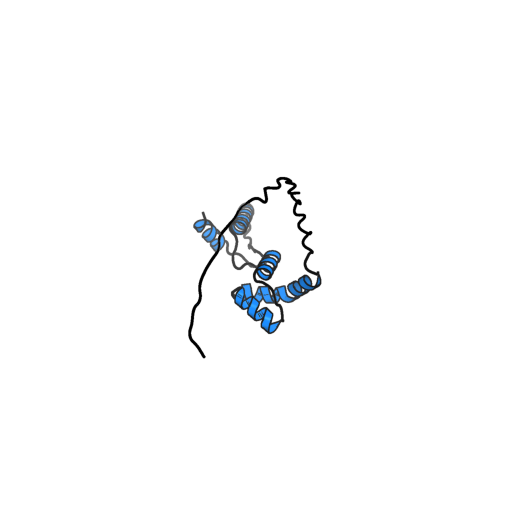84.75 97 TYR A C 1
ATOM 832 O O . TYR A 1 97 ? -0.888 -2.025 6.129 1.00 84.75 97 TYR A O 1
ATOM 840 N N . VAL A 1 98 ? -2.359 -2.993 7.560 1.00 85.00 98 VAL A N 1
ATOM 841 C CA . VAL A 1 98 ? -2.780 -1.787 8.278 1.00 85.00 98 VAL A CA 1
ATOM 842 C C . VAL A 1 98 ? -1.694 -1.376 9.266 1.00 85.00 98 VAL A C 1
ATOM 844 O O . VAL A 1 98 ? -1.176 -2.204 10.017 1.00 85.00 98 VAL A O 1
ATOM 847 N N . LYS A 1 99 ? -1.341 -0.090 9.284 1.00 88.62 99 LYS A N 1
ATOM 848 C CA . LYS A 1 99 ? -0.379 0.436 10.258 1.00 88.62 99 LYS A CA 1
ATOM 849 C C . LYS A 1 99 ? -1.015 0.688 11.625 1.00 88.62 99 LYS A C 1
ATOM 851 O O . LYS A 1 99 ? -2.223 0.879 11.734 1.00 88.62 99 LYS A O 1
ATOM 856 N N . LYS A 1 100 ? -0.185 0.776 12.674 1.00 86.88 100 LYS A N 1
ATOM 857 C CA . LYS A 1 100 ? -0.638 1.125 14.035 1.00 86.88 100 LYS A CA 1
ATOM 858 C C . LYS A 1 100 ? -1.333 2.482 14.057 1.00 86.88 100 LYS A C 1
ATOM 860 O O . LYS A 1 100 ? -2.392 2.606 14.659 1.00 86.88 100 LYS A O 1
ATOM 865 N N . GLU A 1 101 ? -0.804 3.464 13.340 1.00 88.56 101 GLU A N 1
ATOM 866 C CA . GLU A 1 101 ? -1.377 4.809 13.285 1.00 88.56 101 GLU A CA 1
ATOM 867 C C . GLU A 1 101 ? -2.752 4.808 12.600 1.00 88.56 101 GLU A C 1
ATOM 869 O O . GLU A 1 101 ? -3.686 5.443 13.084 1.00 88.56 101 GLU A O 1
ATOM 874 N N . GLU A 1 102 ? -2.907 4.042 11.514 1.00 88.62 102 GLU A N 1
ATOM 875 C CA . GLU A 1 102 ? -4.190 3.883 10.816 1.00 88.62 102 GLU A CA 1
ATOM 876 C C . GLU A 1 102 ? -5.210 3.134 11.680 1.00 88.62 102 GLU A C 1
ATOM 878 O O . GLU A 1 102 ? -6.358 3.561 11.782 1.00 88.62 102 GLU A O 1
ATOM 883 N N . ALA A 1 103 ? -4.784 2.066 12.359 1.00 88.00 103 ALA A N 1
ATOM 884 C CA . ALA A 1 103 ? -5.609 1.321 13.306 1.00 88.00 103 ALA A CA 1
ATOM 885 C C . ALA A 1 103 ? -6.107 2.217 14.457 1.00 88.00 103 ALA A C 1
ATOM 887 O O . ALA A 1 103 ? -7.298 2.220 14.771 1.00 88.00 103 ALA A O 1
ATOM 888 N N . ILE A 1 104 ? -5.225 3.037 15.039 1.00 90.44 104 ILE A N 1
ATOM 889 C CA . ILE A 1 104 ? -5.586 4.019 16.074 1.00 90.44 104 ILE A CA 1
ATOM 890 C C . ILE A 1 104 ? -6.561 5.060 15.516 1.00 90.44 104 ILE A C 1
ATOM 892 O O . ILE A 1 104 ? -7.540 5.401 16.179 1.00 90.44 104 ILE A O 1
ATOM 896 N N . ALA A 1 105 ? -6.326 5.568 14.305 1.00 91.00 105 ALA A N 1
ATOM 897 C CA . ALA A 1 105 ? -7.213 6.544 13.679 1.00 91.00 105 ALA A CA 1
ATOM 898 C C . ALA A 1 105 ? -8.622 5.971 13.450 1.00 91.00 105 ALA A C 1
ATOM 900 O O . ALA A 1 105 ? -9.614 6.653 13.715 1.00 91.00 105 ALA A O 1
ATOM 901 N N . ILE A 1 106 ? -8.717 4.712 13.015 1.00 90.00 106 ILE A N 1
ATOM 902 C CA . ILE A 1 106 ? -9.991 4.002 12.864 1.00 90.00 106 ILE A CA 1
ATOM 903 C C . ILE A 1 106 ? -10.681 3.842 14.226 1.00 90.00 106 ILE A C 1
ATOM 905 O O . ILE A 1 106 ? -11.868 4.139 14.341 1.00 90.00 106 ILE A O 1
ATOM 909 N N . LEU A 1 107 ? -9.944 3.474 15.279 1.00 90.06 107 LEU A N 1
ATOM 910 C CA . LEU A 1 107 ? -10.498 3.349 16.630 1.00 90.06 107 LEU A CA 1
ATOM 911 C C . LEU A 1 107 ? -11.027 4.684 17.178 1.00 90.06 107 LEU A C 1
ATOM 913 O O . LEU A 1 107 ? -12.113 4.730 17.754 1.00 90.06 107 LEU A O 1
ATOM 917 N N . ARG A 1 108 ? -10.298 5.785 16.961 1.00 90.19 108 ARG A N 1
ATOM 918 C CA . ARG A 1 108 ? -10.749 7.138 17.332 1.00 90.19 108 ARG A CA 1
ATOM 919 C C . ARG A 1 108 ? -12.041 7.511 16.606 1.00 90.19 108 ARG A C 1
ATOM 921 O O . ARG A 1 108 ? -12.979 7.990 17.236 1.00 90.19 108 ARG A O 1
ATOM 928 N N . LYS A 1 109 ? -12.120 7.237 15.298 1.00 89.44 109 LYS A N 1
ATOM 929 C CA . LYS A 1 109 ? -13.346 7.457 14.514 1.00 89.44 109 LYS A CA 1
ATOM 930 C C . LYS A 1 109 ? -14.509 6.606 15.021 1.00 89.44 109 LYS A C 1
ATOM 932 O O . LYS A 1 109 ? -15.620 7.121 15.116 1.00 89.44 109 LYS A O 1
ATOM 937 N N . LYS A 1 110 ? -14.258 5.341 15.375 1.00 88.19 110 LYS A N 1
ATOM 938 C CA . LYS A 1 110 ? -15.265 4.466 15.983 1.00 88.19 110 LYS A CA 1
ATOM 939 C C . LYS A 1 110 ? -15.798 5.035 17.287 1.00 88.19 110 LYS A C 1
ATOM 941 O O . LYS A 1 110 ? -17.006 5.184 17.404 1.00 88.19 110 LYS A O 1
ATOM 946 N N . ARG A 1 111 ? -14.920 5.437 18.209 1.00 87.88 111 ARG A N 1
ATOM 947 C CA . ARG A 1 111 ? -15.328 6.031 19.490 1.00 87.88 111 ARG A CA 1
ATOM 948 C C . ARG A 1 111 ? -16.274 7.217 19.292 1.00 87.88 111 ARG A C 1
ATOM 950 O O . ARG A 1 111 ? -17.317 7.269 19.927 1.00 87.88 111 ARG A O 1
ATOM 957 N N . ASN A 1 112 ? -15.949 8.122 18.371 1.00 87.12 112 ASN A N 1
ATOM 958 C CA . ASN A 1 112 ? -16.792 9.288 18.099 1.00 87.12 112 ASN A CA 1
ATOM 959 C C . ASN A 1 112 ? -18.161 8.907 17.508 1.00 87.12 112 ASN A C 1
ATOM 961 O O . ASN A 1 112 ? -19.149 9.577 17.780 1.00 87.12 112 ASN A O 1
ATOM 965 N N . ARG A 1 113 ? -18.237 7.841 16.700 1.00 85.88 113 ARG A N 1
ATOM 966 C CA . ARG A 1 113 ? -19.502 7.341 16.132 1.00 85.88 113 ARG A CA 1
ATOM 967 C C . ARG A 1 113 ? -20.347 6.576 17.142 1.00 85.88 113 ARG A C 1
ATOM 969 O O . ARG A 1 113 ? -21.567 6.694 17.094 1.00 85.88 113 ARG A O 1
ATOM 976 N N . ASP A 1 114 ? -19.710 5.838 18.046 1.00 84.25 114 ASP A N 1
ATOM 977 C CA . ASP A 1 114 ? -20.396 5.101 19.106 1.00 84.25 114 ASP A CA 1
ATOM 978 C C . ASP A 1 114 ? -21.126 6.076 20.056 1.00 84.25 114 ASP A C 1
ATOM 980 O O . ASP A 1 114 ? -22.240 5.782 20.473 1.00 84.25 114 ASP A O 1
ATOM 984 N N . VAL A 1 115 ? -20.579 7.281 20.292 1.00 82.50 115 VAL A N 1
ATOM 985 C CA . VAL A 1 115 ? -21.266 8.372 21.027 1.00 82.50 115 VAL A CA 1
ATOM 986 C C . VAL A 1 115 ? -22.563 8.817 20.336 1.00 82.50 115 VAL A C 1
ATOM 988 O O . VAL A 1 115 ? -23.520 9.193 21.002 1.00 82.50 115 VAL A O 1
ATOM 991 N N . VAL A 1 116 ? -22.620 8.747 19.003 1.00 84.06 116 VAL A N 1
ATOM 992 C CA . VAL A 1 116 ? -23.802 9.107 18.197 1.00 84.06 116 VAL A CA 1
ATOM 993 C C . VAL A 1 116 ? -24.770 7.916 18.047 1.00 84.06 116 VAL A C 1
ATOM 995 O O . VAL A 1 116 ? -25.860 8.060 17.506 1.00 84.06 116 VAL A O 1
ATOM 998 N N . GLY A 1 117 ? -24.391 6.713 18.498 1.00 79.00 117 GLY A N 1
ATOM 999 C CA . GLY A 1 117 ? -25.238 5.514 18.444 1.00 79.00 117 GLY A CA 1
ATOM 1000 C C . GLY A 1 117 ? -25.438 4.919 17.042 1.00 79.00 117 GLY A C 1
ATOM 1001 O O . GLY A 1 117 ? -26.295 4.060 16.850 1.00 79.00 117 GLY A O 1
ATOM 1002 N N . THR A 1 118 ? -24.662 5.345 16.038 1.00 80.25 118 THR A N 1
ATOM 1003 C CA . THR A 1 118 ? -24.831 4.878 14.649 1.00 80.25 118 THR A CA 1
ATOM 1004 C C . THR A 1 118 ? -23.913 3.700 14.322 1.00 80.25 118 THR A C 1
ATOM 1006 O O . THR A 1 118 ? -22.685 3.828 14.358 1.00 80.25 118 THR A O 1
ATOM 1009 N N . LYS A 1 119 ? -24.491 2.576 13.875 1.00 72.06 119 LYS A N 1
ATOM 1010 C CA . LYS A 1 119 ? -23.733 1.446 13.310 1.00 72.06 119 LYS A CA 1
ATOM 1011 C C . LYS A 1 119 ? -23.066 1.885 12.001 1.00 72.06 119 LYS A C 1
ATOM 1013 O O . LYS A 1 119 ? -23.728 2.035 10.981 1.00 72.06 119 LYS A O 1
ATOM 1018 N N . SER A 1 120 ? -21.759 2.133 12.048 1.00 79.06 120 SER A N 1
ATOM 1019 C CA . SER A 1 120 ? -20.982 2.645 10.912 1.00 79.06 120 SER A CA 1
ATOM 1020 C C . SER A 1 120 ? -20.066 1.564 10.342 1.00 79.06 120 SER A C 1
ATOM 1022 O O . SER A 1 120 ? -19.357 0.893 11.092 1.00 79.06 120 SER A O 1
ATOM 1024 N N . THR A 1 121 ? -20.030 1.428 9.017 1.00 84.75 121 THR A N 1
ATOM 1025 C CA . THR A 1 121 ? -19.023 0.621 8.316 1.00 84.75 121 THR A CA 1
ATOM 1026 C C . THR A 1 121 ? -17.729 1.420 8.182 1.00 84.75 121 THR A C 1
ATOM 1028 O O . THR A 1 121 ? -17.741 2.542 7.672 1.00 84.75 121 THR A O 1
ATOM 1031 N N . PHE A 1 122 ? -16.603 0.859 8.626 1.00 84.94 122 PHE A N 1
ATOM 1032 C CA . PHE A 1 122 ? -15.291 1.488 8.469 1.00 84.94 122 PHE A CA 1
ATOM 1033 C C . PHE A 1 122 ? -14.592 0.929 7.235 1.00 84.94 122 PHE A C 1
ATOM 1035 O O . PHE A 1 122 ? -14.540 -0.280 7.033 1.00 84.94 122 PHE A O 1
ATOM 1042 N N . SER A 1 123 ? -14.022 1.813 6.423 1.00 86.56 123 SER A N 1
ATOM 1043 C CA . SER A 1 123 ? -13.201 1.447 5.271 1.00 86.56 123 SER A CA 1
ATOM 1044 C C . SER A 1 123 ? -11.843 2.130 5.355 1.00 86.56 123 SER A C 1
ATOM 1046 O O . SER A 1 123 ? -11.761 3.326 5.651 1.00 86.56 123 SER A O 1
ATOM 1048 N N . LEU A 1 124 ? -10.780 1.395 5.043 1.00 82.81 124 LEU A N 1
ATOM 1049 C CA . LEU A 1 124 ? -9.423 1.910 4.922 1.00 82.81 124 LEU A CA 1
ATOM 1050 C C . LEU A 1 124 ? -8.942 1.662 3.496 1.00 82.81 124 LEU A C 1
ATOM 1052 O O . LEU A 1 124 ? -8.921 0.525 3.035 1.00 82.81 124 LEU A O 1
ATOM 1056 N N . ARG A 1 125 ? -8.545 2.737 2.803 1.00 82.81 125 ARG A N 1
ATOM 1057 C CA . ARG A 1 125 ? -8.028 2.677 1.422 1.00 82.81 125 ARG A CA 1
ATOM 1058 C C . ARG A 1 125 ? -8.984 1.950 0.458 1.00 82.81 125 ARG A C 1
ATOM 1060 O O . ARG A 1 125 ? -8.555 1.156 -0.366 1.00 82.81 125 ARG A O 1
ATOM 1067 N N . GLY A 1 126 ? -10.288 2.184 0.612 1.00 80.00 126 GLY A N 1
ATOM 1068 C CA . GLY A 1 126 ? -11.329 1.565 -0.216 1.00 80.00 126 GLY A CA 1
ATOM 1069 C C . GLY A 1 126 ? -11.687 0.119 0.146 1.00 80.00 126 GLY A C 1
ATOM 1070 O O . GLY A 1 126 ? -12.669 -0.387 -0.383 1.00 80.00 126 GLY A O 1
ATOM 1071 N N . LYS A 1 127 ? -10.968 -0.534 1.073 1.00 80.94 127 LYS A N 1
ATOM 1072 C CA . LYS A 1 127 ? -11.305 -1.882 1.562 1.00 80.94 127 LYS A CA 1
ATOM 1073 C C . LYS A 1 127 ? -12.047 -1.795 2.911 1.00 80.94 127 LYS A C 1
ATOM 1075 O O . LYS A 1 127 ? -11.642 -0.997 3.766 1.00 80.94 127 LYS A O 1
ATOM 1080 N N . PRO A 1 128 ? -13.140 -2.555 3.127 1.00 83.94 128 PRO A N 1
ATOM 1081 C CA . PRO A 1 128 ? -13.830 -2.585 4.414 1.00 83.94 128 PRO A CA 1
ATOM 1082 C C . PRO A 1 128 ? -12.906 -3.160 5.492 1.00 83.94 128 PRO A C 1
ATOM 1084 O O . PRO A 1 128 ? -12.140 -4.090 5.243 1.00 83.94 128 PRO A O 1
ATOM 1087 N N . VAL A 1 129 ? -12.958 -2.587 6.691 1.00 86.25 129 VAL A N 1
ATOM 1088 C CA . VAL A 1 129 ? -12.133 -3.000 7.826 1.00 86.25 129 VAL A CA 1
ATOM 1089 C C . VAL A 1 129 ? -13.019 -3.556 8.924 1.00 86.25 129 VAL A C 1
ATOM 1091 O O . VAL A 1 129 ? -13.901 -2.870 9.437 1.00 86.25 129 VAL A O 1
ATOM 1094 N N . ASP A 1 130 ? -12.723 -4.787 9.331 1.00 87.19 130 ASP A N 1
ATOM 1095 C CA . ASP A 1 130 ? -13.308 -5.380 10.525 1.00 87.19 130 ASP A CA 1
ATOM 1096 C C . ASP A 1 130 ? -12.653 -4.799 11.787 1.00 87.19 130 ASP A C 1
ATOM 1098 O O . ASP A 1 130 ? -11.441 -4.908 12.010 1.00 87.19 130 ASP A O 1
ATOM 1102 N N . MET A 1 131 ? -13.481 -4.197 12.638 1.00 85.69 131 MET A N 1
ATOM 1103 C CA . MET A 1 131 ? -13.060 -3.587 13.894 1.00 85.69 131 MET A CA 1
ATOM 1104 C C . MET A 1 131 ? -12.472 -4.597 14.882 1.00 85.69 131 MET A C 1
ATOM 1106 O O . MET A 1 131 ? -11.570 -4.230 15.635 1.00 85.69 131 MET A O 1
ATOM 1110 N N . ASN A 1 132 ? -12.898 -5.863 14.853 1.00 85.75 132 ASN A N 1
ATOM 1111 C CA . ASN A 1 132 ? -12.321 -6.902 15.710 1.00 85.75 132 ASN A CA 1
ATOM 1112 C C . ASN A 1 132 ? -10.854 -7.157 15.356 1.00 85.75 132 ASN A C 1
ATOM 1114 O O . ASN A 1 132 ? -9.999 -7.256 16.239 1.00 85.75 132 ASN A O 1
ATOM 1118 N N . ASN A 1 133 ? -10.532 -7.181 14.060 1.00 84.12 133 ASN A N 1
ATOM 1119 C CA . ASN A 1 133 ? -9.155 -7.315 13.593 1.00 84.12 133 ASN A CA 1
ATOM 1120 C C . ASN A 1 133 ? -8.285 -6.124 14.013 1.00 84.12 133 ASN A C 1
ATOM 1122 O O . ASN A 1 133 ? -7.142 -6.325 14.430 1.00 84.12 133 ASN A O 1
ATOM 1126 N N . VAL A 1 134 ? -8.830 -4.904 13.966 1.00 85.50 134 VAL A N 1
ATOM 1127 C CA . VAL A 1 134 ? -8.141 -3.682 14.419 1.00 85.50 134 VAL A CA 1
ATOM 1128 C C . VAL A 1 134 ? -7.844 -3.733 15.918 1.00 85.50 134 VAL A C 1
ATOM 1130 O O . VAL A 1 134 ? -6.705 -3.497 16.322 1.00 85.50 134 VAL A O 1
ATOM 1133 N N . LEU A 1 135 ? -8.841 -4.073 16.740 1.00 86.38 135 LEU A N 1
ATOM 1134 C CA . LEU A 1 135 ? -8.688 -4.185 18.194 1.00 86.38 135 LEU A CA 1
ATOM 1135 C C . LEU A 1 135 ? -7.671 -5.270 18.566 1.00 86.38 135 LEU A C 1
ATOM 1137 O O . LEU A 1 135 ? -6.762 -5.017 19.355 1.00 86.38 135 LEU A O 1
ATOM 1141 N N . ARG A 1 136 ? -7.759 -6.444 17.929 1.00 88.00 136 ARG A N 1
ATOM 1142 C CA . ARG A 1 136 ? -6.812 -7.549 18.124 1.00 88.00 136 ARG A CA 1
ATOM 1143 C C . ARG A 1 136 ? -5.382 -7.153 17.760 1.00 88.00 136 ARG A C 1
ATOM 1145 O O . ARG A 1 136 ? -4.454 -7.487 18.491 1.00 88.00 136 ARG A O 1
ATOM 1152 N N . TYR A 1 137 ? -5.188 -6.451 16.643 1.00 87.75 137 TYR A N 1
ATOM 1153 C CA . TYR A 1 137 ? -3.866 -5.974 16.236 1.00 87.75 137 TYR A CA 1
ATOM 1154 C C . TYR A 1 137 ? -3.275 -4.995 17.259 1.00 87.75 137 TYR A C 1
ATOM 1156 O O . TYR A 1 137 ? -2.116 -5.148 17.643 1.00 87.75 137 TYR A O 1
ATOM 1164 N N . LEU A 1 138 ? -4.069 -4.029 17.737 1.00 85.94 138 LEU A N 1
ATOM 1165 C CA . LEU A 1 138 ? -3.619 -3.058 18.739 1.00 85.94 138 LEU A CA 1
ATOM 1166 C C . LEU A 1 138 ? -3.294 -3.713 20.086 1.00 85.94 138 LEU A C 1
ATOM 1168 O O . LEU A 1 138 ? -2.297 -3.332 20.688 1.00 85.94 138 LEU A O 1
ATOM 1172 N N . GLY A 1 139 ? -4.061 -4.722 20.511 1.00 84.69 139 GLY A N 1
ATOM 1173 C CA . GLY A 1 139 ? -3.800 -5.463 21.749 1.00 84.69 139 GLY A CA 1
ATOM 1174 C C . GLY A 1 139 ? -2.500 -6.279 21.739 1.00 84.69 139 GLY A C 1
ATOM 1175 O O . GLY A 1 139 ? -1.893 -6.452 22.785 1.00 84.69 139 GLY A O 1
ATOM 1176 N N . ARG A 1 140 ? -2.027 -6.743 20.570 1.00 84.62 140 ARG A N 1
ATOM 1177 C CA . ARG A 1 140 ? -0.724 -7.437 20.446 1.00 84.62 140 ARG A CA 1
ATOM 1178 C C . ARG A 1 140 ? 0.479 -6.493 20.375 1.00 84.62 140 ARG A C 1
ATOM 1180 O O . ARG A 1 140 ? 1.595 -6.903 20.657 1.00 84.62 140 ARG A O 1
ATOM 1187 N N . LYS A 1 141 ? 0.273 -5.276 19.864 1.00 77.75 141 LYS A N 1
ATOM 1188 C CA . LYS A 1 141 ? 1.312 -4.256 19.601 1.00 77.75 141 LYS A CA 1
ATOM 1189 C C . LYS A 1 141 ? 1.381 -3.184 20.703 1.00 77.75 141 LYS A C 1
ATOM 1191 O O . LYS A 1 141 ? 2.030 -2.147 20.486 1.00 77.75 141 LYS A O 1
ATOM 1196 N N . GLY A 1 142 ? 0.614 -3.380 21.774 1.00 56.75 142 GLY A N 1
ATOM 1197 C CA . GLY A 1 142 ? 0.570 -2.563 22.985 1.00 56.75 142 GLY A CA 1
ATOM 1198 C C . GLY A 1 142 ? 1.678 -2.936 23.945 1.00 56.75 142 GLY A C 1
ATOM 1199 O O . GLY A 1 142 ? 2.076 -4.119 23.928 1.00 56.75 142 GLY A O 1
#

Foldseek 3Di:
DDDDDDDDDDDDDDDDDDDDDDDDDPPPDPPPDPPPPPDDPVLVVLCVVCVVVLLCCCAVVVDDLVVSQVCCCVPPVDDDDSVVSVVSCVVLVRDNDDDLVNLVVQVVVVVVVVVVVDDDFDDDPNHTDDNVVSVVVNVVVD

Sequence (142 aa):
MYQDESQNSILRESSDNAFIDAQQQNVTTRRDTPKRQRAPKRNQEFWEQHRSVIERLYLDEDRELKEVMDFMERRHGLVGSIKQYKTQMTKWNIRKYVKKEEAIAILRKKRNRDVVGTKSTFSLRGKPVDMNNVLRYLGRKG